Protein AF-X0UBP5-F1 (afdb_monomer_lite)

Radius of gyration: 13.97 Å; chains: 1; bounding box: 34×28×46 Å

Foldseek 3Di:
DPDQQQAFEEEEDDDCVPCVVVLVVVQCCQCPPPVNVSRHVYYDDLVPDPPDDDDSVVVVVVSVVPGPYYHYDYDPPTDD

Secondary structure (DSSP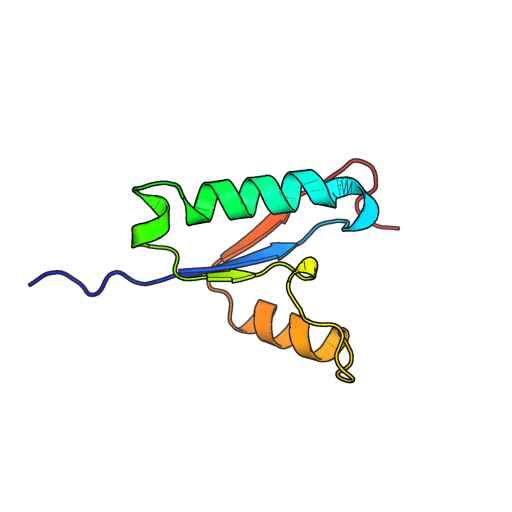, 8-state):
-PPP---EEEEEES-HHHHHHHHHHHHHHHHH-TTGGGTEEEEE-GGGS-S-SS-HHHHHHHHHHH-SEEEE---TT---

Organism: NCBI:txid412755

InterPro domains:
  IPR025139 Domain of unknown function DUF4062 [PF13271] (9-80)

Sequence (80 aa):
MAMPATQYKIFISSVQKELAAERRAVKDFITHDPLLSRFISDVFLFEDIPAGDRKPDDIYLGEVEQCDIYLAIFGNQYGW

pLDDT: mean 82.17, std 14.69, range [39.09, 95.19]

Structure (mmCIF, N/CA/C/O backbone):
data_AF-X0UBP5-F1
#
_entry.id   AF-X0UBP5-F1
#
loop_
_atom_site.group_PDB
_atom_site.id
_atom_site.type_symbol
_atom_site.label_atom_id
_atom_site.label_alt_id
_atom_site.label_comp_id
_atom_site.label_asym_id
_atom_site.label_entity_id
_atom_site.label_seq_id
_atom_site.pdbx_PDB_ins_code
_atom_site.Cartn_x
_atom_site.Cartn_y
_atom_site.Cartn_z
_atom_site.occupancy
_atom_site.B_iso_or_equiv
_atom_site.auth_seq_id
_atom_site.auth_comp_id
_atom_site.auth_asym_id
_atom_site.auth_atom_id
_atom_site.pdbx_PDB_model_num
ATOM 1 N N . MET A 1 1 ? -16.531 3.282 28.348 1.00 39.09 1 MET A N 1
ATOM 2 C CA . MET A 1 1 ? -15.488 2.356 27.860 1.00 39.09 1 MET A CA 1
ATOM 3 C C . MET A 1 1 ? -15.270 2.662 26.393 1.00 39.09 1 MET A C 1
ATOM 5 O O . MET A 1 1 ? -16.200 2.472 25.623 1.00 39.09 1 MET A O 1
ATOM 9 N N . ALA A 1 2 ? -14.117 3.220 26.021 1.00 49.12 2 ALA A N 1
ATOM 10 C CA . ALA A 1 2 ? -13.754 3.308 24.611 1.00 49.12 2 ALA A CA 1
ATOM 11 C C . ALA A 1 2 ? -13.555 1.874 24.104 1.00 49.12 2 ALA A C 1
ATOM 13 O O . ALA A 1 2 ? -12.861 1.093 24.756 1.00 49.12 2 ALA A O 1
ATOM 14 N N . MET A 1 3 ? -14.215 1.512 23.006 1.00 51.69 3 MET A N 1
ATOM 15 C CA . MET A 1 3 ? -13.899 0.272 22.298 1.00 51.69 3 MET A CA 1
ATOM 16 C C . MET A 1 3 ? -12.412 0.345 21.924 1.00 51.69 3 MET A C 1
ATOM 18 O O . MET A 1 3 ? -11.983 1.428 21.508 1.00 51.69 3 MET A O 1
ATOM 22 N N . PRO A 1 4 ? -11.605 -0.719 22.091 1.00 55.97 4 PRO A N 1
ATOM 23 C CA . PRO A 1 4 ? -10.273 -0.714 21.504 1.00 55.97 4 PRO A CA 1
ATOM 24 C C . PRO A 1 4 ? -10.470 -0.427 20.015 1.00 55.97 4 PRO A C 1
ATOM 26 O O . PRO A 1 4 ? -11.245 -1.120 19.357 1.00 55.97 4 PRO A O 1
ATOM 29 N N . ALA A 1 5 ? -9.884 0.663 19.516 1.00 63.06 5 ALA A N 1
ATOM 30 C CA . ALA A 1 5 ? -9.955 0.966 18.097 1.00 63.06 5 ALA A CA 1
ATOM 31 C C . ALA A 1 5 ? -9.311 -0.221 17.383 1.00 63.06 5 ALA A C 1
ATOM 33 O O . ALA A 1 5 ? -8.122 -0.474 17.580 1.00 63.06 5 ALA A O 1
ATOM 34 N N . THR A 1 6 ? -10.105 -0.998 16.646 1.00 64.44 6 THR A N 1
ATOM 35 C CA . THR A 1 6 ? -9.566 -2.031 15.767 1.00 64.44 6 THR A CA 1
ATOM 36 C C . THR A 1 6 ? -8.584 -1.332 14.839 1.00 64.44 6 THR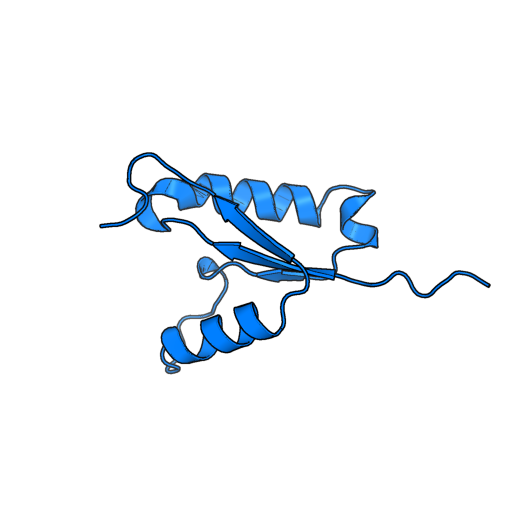 A C 1
ATOM 38 O O . THR A 1 6 ? -8.966 -0.423 14.104 1.00 64.44 6 THR A O 1
ATOM 41 N N . GLN A 1 7 ? -7.311 -1.685 14.986 1.00 85.88 7 GLN A N 1
ATOM 42 C CA . GLN A 1 7 ? -6.209 -1.118 14.230 1.00 85.88 7 GLN A CA 1
ATOM 43 C C . GLN A 1 7 ? -5.972 -2.014 13.020 1.00 85.88 7 GLN A C 1
ATOM 45 O O . GLN A 1 7 ? -5.386 -3.084 13.156 1.00 85.88 7 GLN A O 1
ATOM 50 N N . TYR A 1 8 ? -6.487 -1.590 11.873 1.00 93.56 8 TYR A N 1
ATOM 51 C CA . TYR A 1 8 ? -6.416 -2.314 10.616 1.00 93.56 8 TYR A CA 1
ATOM 52 C C . TYR A 1 8 ? -5.030 -2.200 9.981 1.00 93.56 8 TYR A C 1
ATOM 54 O O . TYR A 1 8 ? -4.391 -1.143 10.030 1.00 93.56 8 TYR A O 1
ATOM 62 N N . LYS A 1 9 ? -4.612 -3.275 9.320 1.00 94.00 9 LYS A N 1
ATOM 63 C CA . LYS A 1 9 ? -3.439 -3.326 8.450 1.00 94.00 9 LYS A CA 1
ATOM 64 C C . LYS A 1 9 ? -3.854 -3.299 6.989 1.00 94.00 9 LYS A C 1
ATOM 66 O O . LYS A 1 9 ? -4.746 -4.045 6.577 1.00 94.00 9 LYS A O 1
ATOM 71 N N . ILE A 1 10 ? -3.173 -2.476 6.198 1.00 95.00 10 ILE A N 1
ATOM 72 C CA . ILE A 1 10 ? -3.423 -2.357 4.761 1.00 95.00 10 ILE A CA 1
ATOM 73 C C . ILE A 1 10 ? -2.245 -2.908 3.969 1.00 95.00 10 ILE A C 1
ATOM 75 O O . ILE A 1 10 ? -1.109 -2.488 4.174 1.00 95.00 10 ILE A O 1
ATOM 79 N N . PHE A 1 11 ? -2.532 -3.774 3.000 1.00 94.44 11 PHE A N 1
ATOM 80 C CA . PHE A 1 11 ? -1.576 -4.195 1.980 1.00 94.44 11 PHE A CA 1
ATOM 81 C C . PHE A 1 11 ? -1.867 -3.491 0.650 1.00 94.44 11 PHE A C 1
ATOM 83 O O . PHE A 1 11 ? -2.969 -3.629 0.112 1.00 94.44 11 PHE A O 1
ATOM 90 N N . ILE A 1 12 ? -0.891 -2.759 0.093 1.00 93.25 12 ILE A N 1
ATOM 91 C CA . ILE A 1 12 ? -1.048 -2.064 -1.197 1.00 93.25 12 ILE A CA 1
ATOM 92 C C . ILE A 1 12 ? -0.389 -2.845 -2.344 1.00 93.25 12 ILE A C 1
ATOM 94 O O . ILE A 1 12 ? 0.839 -2.940 -2.468 1.00 93.25 12 ILE A O 1
ATOM 98 N N . SER A 1 13 ? -1.226 -3.319 -3.264 1.00 90.00 13 SER A N 1
ATOM 99 C CA . SER A 1 13 ? -0.842 -4.051 -4.471 1.00 90.00 13 SER A CA 1
ATOM 100 C C . SER A 1 13 ? -0.960 -3.187 -5.724 1.00 90.00 13 SER A C 1
ATOM 102 O O . SER A 1 13 ? -2.010 -2.599 -5.974 1.00 90.00 13 SER A O 1
ATOM 104 N N . SER A 1 14 ? 0.103 -3.113 -6.529 1.00 89.12 14 SER A N 1
ATOM 105 C CA . SER A 1 14 ? 0.097 -2.461 -7.846 1.00 89.12 14 SER A CA 1
ATOM 106 C C . SER A 1 14 ? 1.386 -2.727 -8.628 1.00 89.12 14 SER A C 1
ATOM 108 O O . SER A 1 14 ? 2.345 -3.289 -8.095 1.00 89.12 14 SER A O 1
ATOM 110 N N . VAL A 1 15 ? 1.427 -2.302 -9.896 1.00 87.06 15 VAL A N 1
ATOM 111 C CA . VAL A 1 15 ? 2.640 -2.357 -10.726 1.00 87.06 15 VAL A CA 1
ATOM 112 C C . VAL A 1 15 ? 3.668 -1.357 -10.197 1.00 87.06 15 VAL A C 1
ATOM 114 O O . VAL A 1 15 ? 3.569 -0.158 -10.445 1.00 87.06 15 VAL A O 1
ATOM 117 N N . GLN A 1 16 ? 4.682 -1.858 -9.488 1.00 82.44 16 GLN A N 1
ATOM 118 C CA . GLN A 1 16 ? 5.699 -1.027 -8.824 1.00 82.44 16 GLN A CA 1
ATOM 119 C C . GLN A 1 16 ? 6.418 -0.073 -9.792 1.00 82.44 16 GLN A C 1
ATOM 121 O O . GLN A 1 16 ? 6.632 1.090 -9.471 1.00 82.44 16 GLN A O 1
ATOM 126 N N . LYS A 1 17 ? 6.753 -0.538 -11.005 1.00 84.81 17 LYS A N 1
ATOM 127 C CA . LYS A 1 17 ? 7.454 0.278 -12.015 1.00 84.81 17 LYS A CA 1
ATOM 128 C C . LYS A 1 17 ? 6.619 1.440 -12.556 1.00 84.81 17 LYS A C 1
ATOM 130 O O . LYS A 1 17 ? 7.194 2.415 -13.022 1.00 84.81 17 LYS A O 1
ATOM 135 N N . GLU A 1 18 ? 5.296 1.305 -12.543 1.00 88.88 18 GLU A N 1
ATOM 136 C CA . GLU A 1 18 ? 4.376 2.298 -13.102 1.00 88.88 18 GLU A CA 1
ATOM 137 C C . GLU A 1 18 ? 3.890 3.267 -12.023 1.00 88.88 18 GLU A C 1
ATOM 139 O O . GLU A 1 18 ? 3.817 4.463 -12.273 1.00 88.88 18 GLU A O 1
ATOM 144 N N . LEU A 1 19 ? 3.590 2.752 -10.827 1.00 90.62 19 LEU A N 1
ATOM 145 C CA . LEU A 1 19 ? 2.791 3.453 -9.821 1.00 90.62 19 LEU A CA 1
ATOM 146 C C . LEU A 1 19 ? 3.554 3.764 -8.524 1.00 90.62 19 LEU A C 1
ATOM 148 O O . LEU A 1 19 ? 2.947 3.877 -7.460 1.00 90.62 19 LEU A O 1
ATOM 152 N N . ALA A 1 20 ? 4.886 3.849 -8.562 1.00 89.62 20 ALA A N 1
ATOM 153 C CA . ALA A 1 20 ? 5.699 4.081 -7.363 1.00 89.62 20 ALA A CA 1
ATOM 154 C C . ALA A 1 20 ? 5.308 5.371 -6.612 1.00 89.62 20 ALA A C 1
ATOM 156 O O . ALA A 1 20 ? 5.219 5.377 -5.381 1.00 89.62 20 ALA A O 1
ATOM 157 N N . ALA A 1 21 ? 5.049 6.459 -7.345 1.00 92.00 21 ALA A N 1
ATOM 158 C CA . ALA A 1 21 ? 4.684 7.747 -6.759 1.00 92.00 21 ALA A CA 1
ATOM 159 C C . ALA A 1 21 ? 3.277 7.706 -6.143 1.00 92.00 21 ALA A C 1
ATOM 161 O O . ALA A 1 21 ? 3.067 8.168 -5.025 1.00 92.00 21 ALA A O 1
ATOM 162 N N . GLU A 1 22 ? 2.330 7.092 -6.843 1.00 93.38 22 GLU A N 1
ATOM 163 C CA . GLU A 1 22 ? 0.937 6.935 -6.439 1.00 93.38 22 GLU A CA 1
ATOM 164 C C . GLU A 1 22 ? 0.830 6.049 -5.197 1.00 93.38 22 GLU A C 1
ATOM 166 O O . GLU A 1 22 ? 0.134 6.397 -4.246 1.00 93.38 22 GLU A O 1
ATOM 171 N N . ARG A 1 23 ? 1.575 4.938 -5.160 1.00 93.12 23 ARG A N 1
ATOM 172 C CA . ARG A 1 23 ? 1.680 4.052 -3.991 1.00 93.12 23 ARG A CA 1
ATOM 173 C C . ARG A 1 23 ? 2.150 4.815 -2.758 1.00 93.12 23 ARG A C 1
ATOM 175 O O . ARG A 1 23 ? 1.533 4.707 -1.697 1.00 93.12 23 ARG A O 1
ATOM 182 N N . ARG A 1 24 ? 3.218 5.610 -2.901 1.00 92.75 24 ARG A N 1
ATOM 183 C CA . ARG A 1 24 ? 3.748 6.434 -1.808 1.00 92.75 24 ARG A CA 1
ATOM 184 C C . ARG A 1 24 ? 2.732 7.481 -1.365 1.00 92.75 24 ARG A C 1
ATOM 186 O O . ARG A 1 24 ? 2.472 7.584 -0.174 1.00 92.75 24 ARG A O 1
ATOM 193 N N . ALA A 1 25 ? 2.100 8.179 -2.307 1.00 94.81 25 ALA A N 1
ATOM 194 C CA . ALA A 1 25 ? 1.087 9.187 -2.011 1.00 94.81 25 ALA A CA 1
ATOM 195 C C . ALA A 1 25 ? -0.116 8.603 -1.2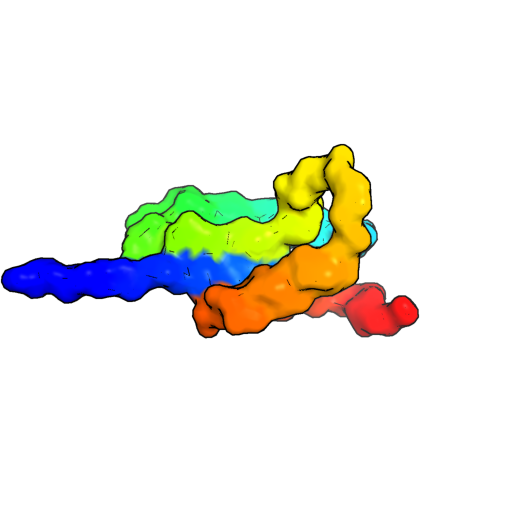51 1.00 94.81 25 ALA A C 1
ATOM 197 O O . ALA A 1 25 ? -0.592 9.212 -0.296 1.00 94.81 25 ALA A O 1
ATOM 198 N N . VAL A 1 26 ? -0.583 7.408 -1.628 1.00 94.81 26 VAL A N 1
ATOM 199 C CA . VAL A 1 26 ? -1.662 6.706 -0.918 1.00 94.81 26 VAL A CA 1
ATOM 200 C C . VAL A 1 26 ? -1.232 6.334 0.499 1.00 94.81 26 VAL A C 1
ATOM 202 O O . VAL A 1 26 ? -1.979 6.594 1.443 1.00 94.81 26 VAL A O 1
ATOM 205 N N . LYS A 1 27 ? -0.028 5.774 0.673 1.00 94.56 27 LYS A N 1
ATOM 206 C CA . LYS A 1 27 ? 0.507 5.476 2.007 1.00 94.56 27 LYS A CA 1
ATOM 207 C C . LYS A 1 27 ? 0.602 6.733 2.867 1.00 94.56 27 LYS A C 1
ATOM 209 O O . LYS A 1 27 ? 0.137 6.719 4.007 1.00 94.56 27 LYS A O 1
ATOM 214 N N . ASP A 1 28 ? 1.166 7.808 2.329 1.00 94.62 28 ASP A N 1
ATOM 215 C CA . ASP A 1 28 ? 1.342 9.064 3.052 1.00 94.62 28 ASP A CA 1
ATOM 216 C C . ASP A 1 28 ? -0.011 9.664 3.439 1.00 94.62 28 ASP A C 1
ATOM 218 O O . ASP A 1 28 ? -0.185 10.076 4.584 1.00 94.62 28 ASP A O 1
ATOM 222 N N . PHE A 1 29 ? -0.992 9.643 2.534 1.00 95.19 29 PHE A N 1
ATOM 223 C CA . PHE A 1 29 ? -2.352 10.094 2.816 1.00 95.19 29 PHE A CA 1
ATOM 224 C C . PHE A 1 29 ? -2.989 9.301 3.962 1.00 95.19 29 PHE A C 1
ATOM 226 O O . PHE A 1 29 ? -3.452 9.892 4.933 1.00 95.19 29 PHE A O 1
ATOM 233 N N . ILE A 1 30 ? -2.963 7.968 3.890 1.00 94.19 30 ILE A N 1
ATOM 234 C CA . ILE A 1 30 ? -3.555 7.100 4.917 1.00 94.19 30 ILE A CA 1
ATOM 235 C C . ILE A 1 30 ? -2.878 7.303 6.279 1.00 94.19 30 ILE A C 1
ATOM 237 O O . ILE A 1 30 ? -3.552 7.363 7.306 1.00 94.19 30 ILE A O 1
ATOM 241 N N . THR A 1 31 ? -1.551 7.424 6.283 1.00 91.31 31 THR A N 1
ATOM 242 C CA . THR A 1 31 ? -0.749 7.505 7.513 1.00 91.31 31 THR A CA 1
ATOM 243 C C . THR A 1 31 ? -0.874 8.868 8.198 1.00 91.31 31 THR A C 1
ATOM 245 O O . THR A 1 31 ? -0.816 8.942 9.424 1.00 91.31 31 THR A O 1
ATOM 248 N N . HIS A 1 32 ? -1.049 9.952 7.435 1.00 92.69 32 HIS A N 1
ATOM 249 C CA . HIS A 1 32 ? -1.077 11.317 7.974 1.00 92.69 32 HIS A CA 1
ATOM 250 C C . HIS A 1 32 ? -2.485 11.912 8.097 1.00 92.69 32 HIS A C 1
ATOM 252 O O . HIS A 1 32 ? -2.645 12.961 8.726 1.00 92.69 32 HIS A O 1
ATOM 258 N N . ASP A 1 33 ? -3.513 11.273 7.534 1.00 95.12 33 ASP A N 1
ATOM 259 C CA . ASP A 1 33 ? -4.888 11.731 7.703 1.00 95.12 33 ASP A CA 1
ATOM 260 C C . ASP A 1 33 ? -5.348 11.575 9.176 1.00 95.12 33 ASP A C 1
ATOM 262 O O . ASP A 1 33 ? -5.226 10.489 9.756 1.00 95.12 33 ASP A O 1
ATOM 266 N N . PRO A 1 34 ? -5.897 12.626 9.823 1.00 91.62 34 PRO A N 1
ATOM 267 C CA . PRO A 1 34 ? -6.253 12.608 11.250 1.00 91.62 34 PRO A CA 1
ATOM 268 C C . PRO A 1 34 ? -7.349 11.616 11.663 1.00 91.62 34 PRO A C 1
ATOM 270 O O . PRO A 1 34 ? -7.530 11.362 12.864 1.00 91.62 34 PRO A O 1
ATOM 273 N N . LEU A 1 35 ? -8.141 11.127 10.708 1.00 91.19 35 LEU A N 1
ATOM 274 C CA . LEU A 1 35 ? -9.169 10.124 10.944 1.00 91.19 35 LEU A CA 1
ATOM 275 C C . LEU A 1 35 ? -8.599 8.731 10.686 1.00 91.19 35 LEU A C 1
ATOM 277 O O . LEU A 1 35 ? -8.685 7.878 11.564 1.00 91.19 35 LEU A O 1
ATOM 281 N N . LEU A 1 36 ? -7.993 8.516 9.519 1.00 91.19 36 LEU A N 1
ATOM 282 C CA . LEU A 1 36 ? -7.473 7.213 9.103 1.00 91.19 36 LEU A CA 1
ATOM 283 C C . LEU A 1 36 ? -6.343 6.723 10.012 1.00 91.19 36 LEU A C 1
ATOM 285 O O . LEU A 1 36 ? -6.385 5.576 10.452 1.00 91.19 36 LEU A O 1
ATOM 289 N N . SER A 1 37 ? -5.425 7.607 10.411 1.00 88.75 37 SER A N 1
ATOM 290 C CA . SER A 1 37 ? -4.326 7.293 11.344 1.00 88.75 37 SER A CA 1
ATOM 291 C C . SER A 1 37 ? -4.781 6.801 12.727 1.00 88.75 37 SER A C 1
ATOM 293 O O . SER A 1 37 ? -3.989 6.233 13.474 1.00 88.75 37 SER A O 1
ATOM 295 N N . ARG A 1 38 ? -6.057 6.989 13.099 1.00 90.31 38 ARG A N 1
ATOM 296 C CA . ARG A 1 38 ? -6.623 6.438 14.346 1.00 90.31 38 ARG A CA 1
ATOM 297 C C . ARG A 1 38 ? -7.037 4.974 14.230 1.00 90.31 38 ARG A C 1
ATOM 299 O O . ARG A 1 38 ? -7.147 4.303 15.254 1.00 90.31 38 ARG A O 1
ATOM 306 N N . PHE A 1 39 ? -7.325 4.515 13.016 1.00 91.62 39 PHE A N 1
ATOM 307 C CA . PHE A 1 39 ? -7.863 3.183 12.739 1.00 91.62 39 PHE A CA 1
ATOM 308 C C . PHE A 1 39 ? -6.897 2.308 11.957 1.00 91.62 39 PHE A C 1
ATOM 310 O O . PHE A 1 39 ? -7.082 1.101 11.941 1.00 91.62 39 PHE A O 1
ATOM 317 N N . ILE A 1 40 ? -5.898 2.888 11.299 1.00 93.38 40 ILE A N 1
ATOM 318 C CA . ILE A 1 40 ? -4.930 2.161 10.485 1.00 93.38 40 ILE A CA 1
ATOM 319 C C . ILE A 1 40 ? -3.578 2.282 11.168 1.00 93.38 40 ILE A C 1
ATOM 321 O O . ILE A 1 40 ? -3.048 3.379 11.324 1.00 93.38 40 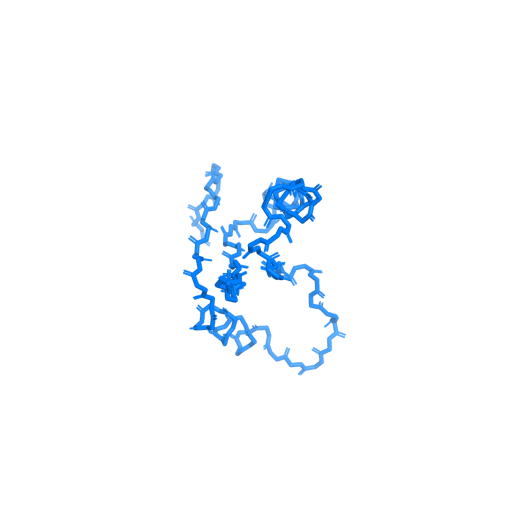ILE A O 1
ATOM 325 N N . SER A 1 41 ? -3.056 1.147 11.619 1.00 89.50 41 SER A N 1
ATOM 326 C CA . SER A 1 41 ? -1.775 1.081 12.325 1.00 89.50 41 SER A CA 1
ATOM 327 C C . SER A 1 41 ? -0.602 0.861 11.394 1.00 89.50 41 SER A C 1
ATOM 329 O O . SER A 1 41 ? 0.515 1.251 11.729 1.00 89.50 41 SER A O 1
ATOM 331 N N . ASP A 1 42 ? -0.856 0.236 10.245 1.00 91.56 42 ASP A N 1
ATOM 332 C CA . ASP A 1 42 ? 0.181 -0.111 9.294 1.00 91.56 42 ASP A CA 1
ATOM 333 C C . ASP A 1 42 ? -0.329 -0.087 7.852 1.00 91.56 42 ASP A C 1
ATOM 335 O O . ASP A 1 42 ? -1.455 -0.491 7.543 1.00 91.56 42 ASP A O 1
ATOM 339 N N . VAL A 1 43 ? 0.543 0.387 6.967 1.00 93.62 43 VAL A N 1
ATOM 340 C CA . VAL A 1 43 ? 0.341 0.408 5.521 1.00 93.62 43 VAL A CA 1
ATOM 341 C C . VAL A 1 43 ? 1.592 -0.163 4.882 1.00 93.62 43 VAL A C 1
ATOM 343 O O . VAL A 1 43 ? 2.631 0.502 4.777 1.00 93.62 43 VAL A O 1
ATOM 346 N N . PHE A 1 44 ? 1.479 -1.404 4.437 1.00 92.25 44 PHE A N 1
ATOM 347 C CA . PHE A 1 44 ? 2.575 -2.130 3.837 1.00 92.25 44 PHE A CA 1
ATOM 348 C C . PHE A 1 44 ? 2.789 -1.704 2.378 1.00 92.25 44 PHE A C 1
ATOM 350 O O . PHE A 1 44 ? 1.877 -1.750 1.543 1.00 92.25 44 PHE A O 1
ATOM 357 N N . LEU A 1 45 ? 4.033 -1.328 2.070 1.00 88.00 45 LEU A N 1
ATOM 358 C CA . LEU A 1 45 ? 4.553 -1.136 0.720 1.00 88.00 45 LEU A CA 1
ATOM 359 C C . LEU A 1 45 ? 5.816 -1.975 0.553 1.00 88.00 45 LEU A C 1
ATOM 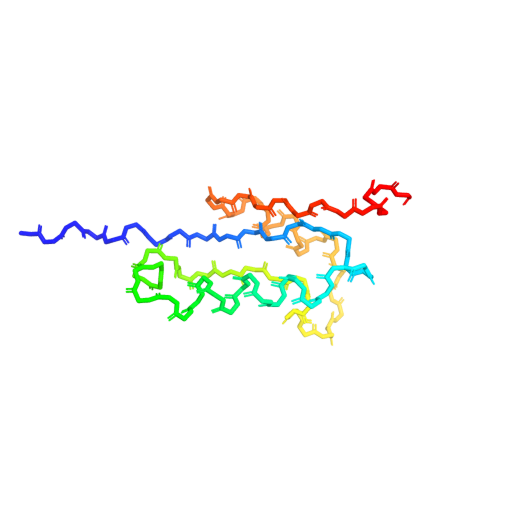361 O O . LEU A 1 45 ? 6.724 -1.914 1.379 1.00 88.00 45 LEU A O 1
ATOM 365 N N . PHE A 1 46 ? 5.901 -2.698 -0.561 1.00 78.69 46 PHE A N 1
ATOM 366 C CA . PHE A 1 46 ? 7.085 -3.478 -0.926 1.00 78.69 46 PHE A CA 1
ATOM 367 C C . PHE A 1 46 ? 8.377 -2.660 -0.905 1.00 78.69 46 PHE A C 1
ATOM 369 O O . PHE A 1 46 ? 9.425 -3.167 -0.520 1.00 78.69 46 PHE A O 1
ATOM 376 N N . GLU A 1 47 ? 8.298 -1.393 -1.308 1.00 77.06 47 GLU A N 1
ATOM 377 C CA . GLU A 1 47 ? 9.431 -0.476 -1.383 1.00 77.06 47 GLU A CA 1
ATOM 378 C C . GLU A 1 47 ? 10.053 -0.147 -0.018 1.00 77.06 47 GLU A C 1
ATOM 380 O O . GLU A 1 47 ? 11.171 0.361 0.027 1.00 77.06 47 GLU A O 1
ATOM 385 N N . ASP A 1 48 ? 9.348 -0.419 1.082 1.00 77.06 48 ASP A N 1
ATOM 386 C CA . ASP A 1 48 ? 9.835 -0.161 2.439 1.00 77.06 48 ASP A CA 1
ATOM 387 C C . ASP A 1 48 ? 10.590 -1.357 3.040 1.00 77.06 48 ASP A C 1
ATOM 389 O O . ASP A 1 48 ? 11.171 -1.236 4.122 1.00 77.06 48 ASP A O 1
ATOM 393 N N . ILE A 1 49 ? 10.618 -2.508 2.354 1.00 74.69 49 ILE A N 1
ATOM 394 C CA . ILE A 1 49 ? 11.396 -3.662 2.806 1.00 74.69 49 ILE A CA 1
ATOM 395 C C . ILE A 1 49 ? 12.889 -3.347 2.607 1.00 74.69 49 ILE A C 1
ATOM 397 O O . ILE A 1 49 ? 13.320 -3.104 1.476 1.00 74.69 49 ILE A O 1
ATOM 401 N N . PRO A 1 50 ? 13.716 -3.371 3.670 1.00 68.38 50 PRO A N 1
ATOM 402 C CA . PRO A 1 50 ? 15.152 -3.188 3.523 1.00 68.38 50 PRO A CA 1
ATOM 403 C C . PRO A 1 50 ? 15.733 -4.300 2.644 1.00 68.38 50 PRO A C 1
ATOM 405 O O . PRO A 1 50 ? 15.352 -5.463 2.779 1.00 68.38 50 PRO A O 1
ATOM 408 N N . ALA A 1 51 ? 16.679 -3.951 1.768 1.00 58.84 51 ALA A N 1
ATOM 409 C CA . ALA A 1 51 ? 17.400 -4.910 0.936 1.00 58.84 51 ALA A CA 1
ATOM 410 C C . ALA A 1 51 ? 18.201 -5.879 1.827 1.00 58.84 51 ALA A C 1
ATOM 412 O O . ALA A 1 51 ? 19.332 -5.600 2.216 1.00 58.84 51 ALA A O 1
ATOM 413 N N . GLY A 1 52 ? 17.586 -6.994 2.205 1.00 60.38 52 GLY A N 1
ATOM 414 C CA . GLY A 1 52 ? 18.177 -8.054 3.011 1.00 60.38 52 GLY A CA 1
ATOM 415 C C . GLY A 1 52 ? 17.836 -9.412 2.413 1.00 60.38 52 GLY A C 1
ATOM 416 O O . GLY A 1 52 ? 16.800 -9.553 1.773 1.00 60.38 52 GLY A O 1
ATOM 417 N N . ASP A 1 53 ? 18.711 -10.394 2.644 1.00 49.31 53 ASP A N 1
ATOM 418 C CA . ASP A 1 53 ? 18.826 -11.72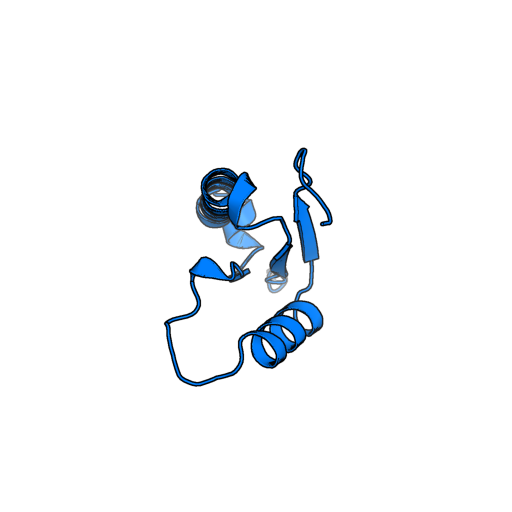7 2.010 1.00 49.31 53 ASP A CA 1
ATOM 419 C C . ASP A 1 53 ? 17.589 -12.660 2.039 1.00 49.31 53 ASP A C 1
ATOM 421 O O . ASP A 1 53 ? 17.694 -13.858 1.772 1.00 49.31 53 ASP A O 1
ATOM 425 N N . ARG A 1 54 ? 16.396 -12.164 2.372 1.00 56.44 54 ARG A N 1
ATOM 426 C CA . ARG A 1 54 ? 15.155 -12.937 2.324 1.00 56.44 54 ARG A CA 1
ATOM 427 C C . ARG A 1 54 ? 14.493 -12.771 0.961 1.00 56.44 54 ARG A C 1
ATOM 429 O O . ARG A 1 54 ? 14.370 -11.661 0.452 1.00 56.44 54 ARG A O 1
ATOM 436 N N . LYS A 1 55 ? 14.061 -13.892 0.373 1.00 62.59 55 LYS A N 1
ATOM 437 C CA . LYS A 1 55 ? 13.323 -13.886 -0.893 1.00 62.59 55 LYS A CA 1
ATOM 438 C C . LYS A 1 55 ? 12.094 -12.979 -0.739 1.00 62.59 55 LYS A C 1
ATOM 440 O O . LYS A 1 55 ? 11.311 -13.220 0.181 1.00 62.59 55 LYS A O 1
ATOM 445 N N . PRO A 1 56 ? 11.915 -11.970 -1.611 1.00 62.56 56 PRO A N 1
ATOM 446 C CA . PRO A 1 56 ? 10.764 -11.070 -1.561 1.00 62.56 56 PRO A CA 1
ATOM 447 C C . PRO A 1 56 ? 9.433 -11.827 -1.537 1.00 62.56 56 PRO A C 1
ATOM 449 O O . PRO A 1 56 ? 8.492 -11.380 -0.884 1.00 62.56 56 PRO A O 1
ATOM 452 N N . ASP A 1 57 ? 9.404 -12.994 -2.190 1.00 63.88 57 ASP A N 1
ATOM 453 C CA . ASP A 1 57 ? 8.208 -13.805 -2.384 1.00 63.88 57 ASP A CA 1
ATOM 454 C C . ASP A 1 57 ? 7.563 -14.300 -1.088 1.00 63.88 57 ASP A C 1
ATOM 456 O O . ASP A 1 57 ? 6.356 -14.162 -0.901 1.00 63.88 57 ASP A O 1
ATOM 460 N N . ASP A 1 58 ? 8.368 -14.811 -0.160 1.00 68.31 58 ASP A N 1
ATOM 461 C CA . ASP A 1 58 ? 7.849 -15.367 1.092 1.00 68.31 58 ASP A CA 1
ATOM 462 C C . ASP A 1 58 ? 7.399 -14.264 2.062 1.00 68.31 58 ASP A C 1
ATOM 464 O O . ASP A 1 58 ? 6.485 -14.467 2.861 1.00 68.31 58 ASP A O 1
ATOM 468 N N . ILE A 1 59 ? 8.023 -13.081 1.992 1.00 74.12 59 ILE A N 1
ATOM 469 C CA . ILE A 1 59 ? 7.684 -11.955 2.870 1.00 74.12 59 ILE A CA 1
ATOM 470 C C . ILE A 1 59 ? 6.318 -11.394 2.495 1.00 74.12 59 ILE A C 1
ATOM 472 O O . ILE A 1 59 ? 5.464 -11.237 3.363 1.00 74.12 59 ILE A O 1
ATOM 476 N N . TYR A 1 60 ? 6.083 -11.107 1.213 1.00 75.88 60 TYR A N 1
ATOM 477 C CA . TYR A 1 60 ? 4.840 -10.440 0.843 1.00 75.88 60 TYR A CA 1
ATOM 478 C C . TYR A 1 60 ? 3.618 -11.328 1.022 1.00 75.88 60 TYR A C 1
ATOM 480 O O . TYR A 1 60 ? 2.554 -10.811 1.338 1.00 75.88 60 TYR A O 1
ATOM 488 N N . LEU A 1 61 ? 3.750 -12.645 0.832 1.00 84.31 61 LEU A N 1
ATOM 489 C CA . LEU A 1 61 ? 2.641 -13.571 1.055 1.00 84.31 61 LEU A CA 1
ATOM 490 C C . LEU A 1 61 ? 2.188 -13.536 2.516 1.00 84.31 61 LEU A C 1
ATOM 492 O O . LEU A 1 61 ? 0.987 -13.493 2.766 1.00 84.31 61 LEU A O 1
ATOM 496 N N . GLY A 1 62 ? 3.132 -13.458 3.459 1.00 86.56 62 GLY A N 1
ATOM 497 C CA . GLY A 1 62 ? 2.818 -13.278 4.876 1.00 86.56 62 GLY A CA 1
ATOM 498 C C . GLY A 1 62 ? 2.129 -11.942 5.169 1.00 86.56 62 GLY A C 1
ATOM 499 O O . GLY A 1 62 ? 1.179 -11.899 5.943 1.00 86.56 62 GLY A O 1
ATOM 500 N N . GLU A 1 63 ? 2.555 -10.859 4.519 1.00 87.69 63 GLU A N 1
ATOM 501 C CA . GLU A 1 63 ? 1.941 -9.532 4.680 1.00 87.69 63 GLU A CA 1
ATOM 502 C C . GLU A 1 63 ? 0.530 -9.467 4.072 1.00 87.69 63 GLU A C 1
ATOM 504 O O . GLU A 1 63 ? -0.372 -8.874 4.661 1.00 87.69 63 GLU A O 1
ATOM 509 N N . VAL A 1 64 ? 0.305 -10.126 2.929 1.00 89.75 64 VAL A N 1
ATOM 510 C CA . VAL A 1 64 ? -1.031 -10.283 2.330 1.00 89.75 64 VAL A CA 1
ATOM 511 C C . VAL A 1 64 ? -1.934 -11.117 3.234 1.00 89.75 64 VAL A C 1
ATOM 513 O O . VAL A 1 64 ? -3.087 -10.749 3.439 1.00 89.75 64 VAL A O 1
ATOM 516 N N . GLU A 1 65 ? -1.434 -12.226 3.782 1.00 90.12 65 GLU A N 1
ATOM 517 C CA . GLU A 1 65 ? -2.203 -13.104 4.672 1.00 90.12 65 GLU A CA 1
ATOM 518 C C . GLU A 1 65 ? -2.626 -12.394 5.965 1.00 90.12 65 GLU A C 1
ATOM 520 O O . GLU A 1 65 ? -3.715 -12.638 6.482 1.00 90.12 65 GLU A O 1
ATOM 525 N N . GLN A 1 66 ? -1.778 -11.505 6.483 1.00 90.19 66 GLN A N 1
ATOM 526 C CA . GLN A 1 66 ? -2.007 -10.809 7.748 1.00 90.19 66 GLN A CA 1
ATOM 527 C C . GLN A 1 66 ? -2.751 -9.476 7.611 1.00 90.19 66 GLN A C 1
ATOM 529 O O . GLN A 1 66 ? -3.051 -8.859 8.637 1.00 90.19 66 GLN A O 1
ATOM 534 N N . CYS A 1 67 ? -3.003 -8.991 6.392 1.00 93.44 67 CYS A N 1
ATOM 535 C CA . CYS A 1 67 ? -3.688 -7.717 6.202 1.00 93.44 67 CYS A CA 1
ATOM 536 C C . CYS A 1 67 ? -5.199 -7.840 6.435 1.00 93.44 67 CYS A C 1
ATOM 538 O O . CYS A 1 67 ? -5.831 -8.828 6.064 1.00 93.44 67 CYS A O 1
ATOM 540 N N . ASP A 1 68 ? -5.794 -6.800 7.017 1.00 95.19 68 ASP A N 1
ATOM 541 C CA . ASP A 1 68 ? -7.249 -6.704 7.153 1.00 95.19 68 ASP A CA 1
ATOM 542 C C . ASP A 1 68 ? -7.891 -6.141 5.878 1.00 95.19 68 ASP A C 1
ATOM 544 O O . ASP A 1 68 ? -9.054 -6.410 5.574 1.00 95.19 68 ASP A O 1
ATOM 548 N N . ILE A 1 69 ? -7.136 -5.319 5.139 1.00 94.44 69 ILE A N 1
ATOM 549 C CA . ILE A 1 69 ? -7.592 -4.623 3.939 1.00 94.44 69 ILE A CA 1
ATOM 550 C C . ILE A 1 69 ? -6.555 -4.795 2.830 1.00 94.44 69 ILE A C 1
ATOM 552 O O . ILE A 1 69 ? -5.413 -4.347 2.938 1.00 94.44 69 ILE A O 1
ATOM 556 N N . TYR A 1 70 ? -6.996 -5.365 1.712 1.00 94.12 70 TYR A N 1
ATOM 557 C CA . TYR A 1 70 ? -6.222 -5.428 0.479 1.00 94.12 70 TYR A CA 1
ATOM 558 C C . TYR A 1 70 ? -6.623 -4.283 -0.456 1.00 94.12 70 TYR A C 1
ATOM 560 O O . TYR A 1 70 ? -7.769 -4.209 -0.904 1.00 94.12 70 TYR A O 1
ATOM 568 N N . LEU A 1 71 ? -5.681 -3.395 -0.772 1.00 94.38 71 LEU A N 1
ATOM 569 C CA . LEU A 1 71 ? -5.894 -2.256 -1.660 1.00 94.38 71 LEU A CA 1
ATOM 570 C C . LEU A 1 71 ? -5.145 -2.468 -2.980 1.00 94.38 71 LEU A C 1
ATOM 572 O O . LEU A 1 71 ? -3.916 -2.433 -3.018 1.00 94.38 71 LEU A O 1
ATOM 576 N N . ALA A 1 72 ? -5.883 -2.643 -4.076 1.00 92.00 72 ALA A N 1
ATOM 577 C CA . ALA A 1 72 ? -5.308 -2.752 -5.414 1.00 92.00 72 ALA A CA 1
ATOM 578 C C . ALA A 1 72 ? -5.371 -1.412 -6.163 1.00 92.00 72 ALA A C 1
ATOM 580 O O . ALA A 1 72 ? -6.450 -0.839 -6.316 1.00 92.00 72 ALA A O 1
ATOM 581 N N . ILE A 1 73 ? -4.227 -0.939 -6.666 1.00 90.94 73 ILE A N 1
ATOM 582 C CA . ILE A 1 73 ? -4.137 0.226 -7.554 1.00 90.94 73 ILE A CA 1
ATOM 583 C C . ILE A 1 73 ? -3.823 -0.277 -8.964 1.00 90.94 73 ILE A C 1
ATOM 585 O O . ILE A 1 73 ? -2.783 -0.896 -9.203 1.00 90.94 73 ILE A O 1
ATOM 589 N N . PHE A 1 74 ? -4.734 -0.009 -9.894 1.00 89.44 74 PHE A N 1
ATOM 590 C CA . PHE A 1 74 ? -4.618 -0.427 -11.286 1.00 89.44 74 PHE A CA 1
ATOM 591 C C . PHE A 1 74 ? -4.144 0.741 -12.150 1.00 89.44 74 PHE A C 1
ATOM 593 O O . PHE A 1 74 ? -4.727 1.824 -12.114 1.00 89.44 74 PHE A O 1
ATOM 600 N N . GLY A 1 75 ? -3.076 0.501 -12.908 1.00 83.69 75 GLY A N 1
ATOM 601 C CA . GLY A 1 75 ? -2.544 1.405 -13.924 1.00 83.69 75 GLY A CA 1
ATOM 602 C C . GLY A 1 75 ? -2.835 0.889 -15.330 1.00 83.69 75 GLY A C 1
ATOM 603 O O . GLY A 1 75 ? -3.583 -0.072 -15.517 1.00 83.69 75 GLY A O 1
ATOM 604 N N . ASN A 1 76 ? -2.223 1.510 -16.330 1.00 81.00 76 ASN A N 1
ATOM 605 C CA . ASN A 1 76 ? -2.379 1.120 -17.726 1.00 81.00 76 ASN A CA 1
ATOM 606 C C . ASN A 1 76 ? -1.553 -0.129 -18.079 1.00 81.00 76 ASN A C 1
ATOM 608 O O . ASN A 1 76 ? -1.878 -0.827 -19.035 1.00 81.00 76 ASN A O 1
ATOM 612 N N . GLN A 1 77 ? -0.498 -0.431 -17.316 1.00 72.62 77 GLN A N 1
ATOM 613 C CA . GLN A 1 77 ? 0.339 -1.621 -17.511 1.00 72.62 77 GLN A CA 1
ATOM 614 C C . GLN A 1 77 ? 0.037 -2.740 -16.507 1.00 72.62 77 GLN A C 1
ATOM 616 O O . GLN A 1 77 ? 0.893 -3.585 -16.239 1.00 72.62 77 GLN A O 1
ATOM 621 N N . TYR A 1 78 ? -1.168 -2.768 -15.929 1.00 57.34 78 TYR A N 1
ATOM 622 C CA . TYR A 1 78 ? -1.511 -3.791 -14.947 1.00 57.34 78 TYR A CA 1
ATOM 623 C C . TYR A 1 78 ? -1.584 -5.192 -15.574 1.00 57.34 78 TYR A C 1
ATOM 625 O O . TYR A 1 78 ? -2.526 -5.508 -16.296 1.00 57.34 78 TYR A O 1
ATOM 633 N N . GLY A 1 79 ? -0.602 -6.037 -15.242 1.00 57.03 79 GLY A N 1
ATOM 634 C CA . GLY A 1 79 ? -0.478 -7.416 -15.721 1.00 57.03 79 GLY A CA 1
ATOM 635 C C . GLY A 1 79 ? 0.309 -7.525 -17.029 1.00 57.03 79 GLY A C 1
ATOM 636 O O . GLY A 1 79 ? -0.250 -7.334 -18.108 1.00 57.03 79 GLY A O 1
ATOM 637 N N . TRP A 1 80 ? 1.594 -7.875 -16.920 1.00 47.19 80 TRP A N 1
ATOM 638 C CA . TRP A 1 80 ? 2.445 -8.334 -18.023 1.00 47.19 80 TRP A CA 1
ATOM 639 C C . TRP A 1 80 ? 3.358 -9.459 -17.544 1.00 47.19 80 TRP A C 1
ATOM 641 O O . TRP A 1 80 ? 3.999 -9.266 -16.484 1.00 47.19 80 TRP A O 1
#